Protein AF-A0A960DCV8-F1 (afdb_monomer_lite)

Foldseek 3Di:
DVQVVVQVVVCVVCVVVVDDDQDTDDADDPFADPVQRRDPVVVVVVVVSCVVRVDPDDDDDDD

Structure (mmCIF, N/CA/C/O backbone):
data_AF-A0A960DCV8-F1
#
_entry.id   AF-A0A960DCV8-F1
#
loop_
_atom_site.group_PDB
_atom_site.id
_atom_site.type_symbol
_atom_site.label_atom_id
_atom_site.label_alt_id
_atom_site.label_comp_id
_atom_site.label_asym_id
_atom_site.label_entity_id
_atom_site.label_seq_id
_atom_site.pdbx_PDB_ins_code
_atom_site.Cartn_x
_atom_site.Cartn_y
_atom_site.Cartn_z
_atom_site.occupancy
_atom_site.B_iso_or_equiv
_atom_site.auth_seq_id
_atom_site.auth_comp_id
_atom_site.auth_asym_id
_atom_site.auth_atom_id
_atom_site.pdbx_PDB_model_num
ATOM 1 N N . ALA A 1 1 ? 5.431 -11.924 -12.067 1.00 64.31 1 ALA A N 1
ATOM 2 C CA . ALA A 1 1 ? 6.263 -12.964 -11.440 1.00 64.31 1 ALA A CA 1
ATOM 3 C C . ALA A 1 1 ? 6.978 -12.360 -10.250 1.00 64.31 1 ALA A C 1
ATOM 5 O O . ALA A 1 1 ? 6.607 -12.721 -9.151 1.00 64.31 1 ALA A O 1
ATOM 6 N N . ASP A 1 2 ? 7.889 -11.404 -10.463 1.00 87.31 2 ASP A N 1
ATOM 7 C CA . ASP A 1 2 ? 8.599 -10.749 -9.354 1.00 87.31 2 ASP A CA 1
ATOM 8 C C .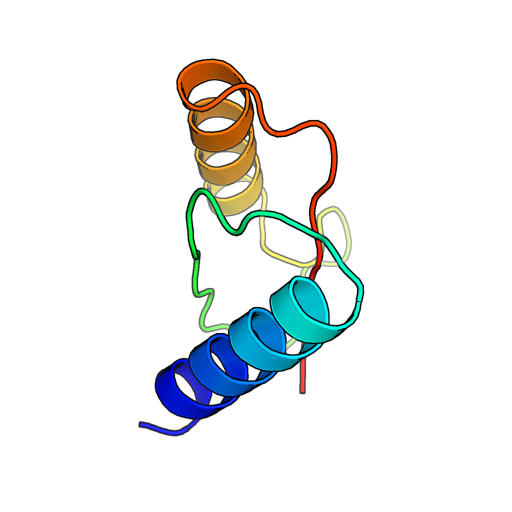 ASP A 1 2 ? 7.661 -9.872 -8.509 1.00 87.31 2 ASP A C 1
ATOM 10 O O . ASP A 1 2 ? 7.365 -10.208 -7.375 1.00 87.31 2 ASP A O 1
ATOM 14 N N . ALA A 1 3 ? 7.013 -8.874 -9.124 1.00 89.69 3 ALA A N 1
ATOM 15 C CA . ALA A 1 3 ? 6.077 -7.984 -8.421 1.00 89.69 3 ALA A CA 1
ATOM 16 C C . ALA A 1 3 ? 4.912 -8.702 -7.706 1.00 89.69 3 ALA A C 1
ATOM 18 O O . ALA A 1 3 ? 4.447 -8.245 -6.669 1.00 89.69 3 ALA A O 1
ATOM 19 N N . ASP A 1 4 ? 4.425 -9.817 -8.259 1.00 92.81 4 ASP A N 1
ATOM 20 C CA . ASP A 1 4 ? 3.369 -10.617 -7.624 1.00 92.81 4 ASP A CA 1
ATOM 21 C C . ASP A 1 4 ? 3.900 -11.360 -6.384 1.00 92.81 4 ASP A C 1
ATOM 23 O O . ASP A 1 4 ? 3.187 -11.491 -5.393 1.00 92.81 4 ASP A O 1
ATOM 27 N N . ALA A 1 5 ? 5.154 -11.829 -6.431 1.00 94.25 5 ALA A N 1
ATOM 28 C CA . ALA A 1 5 ? 5.819 -12.464 -5.299 1.00 94.25 5 ALA A CA 1
ATOM 29 C C . ALA A 1 5 ? 6.149 -11.440 -4.205 1.00 94.25 5 ALA A C 1
ATOM 31 O O . ALA A 1 5 ? 5.823 -11.692 -3.049 1.00 94.25 5 ALA A O 1
ATOM 32 N N . SER A 1 6 ? 6.690 -10.272 -4.570 1.00 94.00 6 SER A N 1
ATOM 33 C CA . SER A 1 6 ? 6.946 -9.172 -3.631 1.00 94.00 6 SER A CA 1
ATOM 34 C C . SER A 1 6 ? 5.660 -8.706 -2.949 1.00 94.00 6 SER A C 1
ATOM 36 O O . SER A 1 6 ? 5.636 -8.518 -1.737 1.00 94.00 6 SER A O 1
ATOM 38 N N . LEU A 1 7 ? 4.551 -8.583 -3.694 1.00 95.69 7 LEU A N 1
ATOM 39 C CA . LEU A 1 7 ? 3.263 -8.208 -3.105 1.00 95.69 7 LEU A CA 1
ATOM 40 C C . LEU A 1 7 ? 2.744 -9.278 -2.132 1.00 95.69 7 LEU A C 1
ATOM 42 O O . LEU A 1 7 ? 2.223 -8.939 -1.071 1.00 95.69 7 LEU A O 1
ATOM 46 N N . ALA A 1 8 ? 2.896 -10.562 -2.472 1.00 95.88 8 ALA A N 1
ATOM 47 C CA . ALA A 1 8 ? 2.511 -11.660 -1.587 1.00 95.88 8 ALA A CA 1
ATOM 48 C C . ALA A 1 8 ? 3.366 -11.703 -0.308 1.00 95.88 8 ALA A C 1
ATOM 50 O O . ALA A 1 8 ? 2.839 -11.949 0.776 1.00 95.88 8 ALA A O 1
ATOM 51 N N . GLU A 1 9 ? 4.668 -11.432 -0.415 1.00 96.44 9 GLU A N 1
ATOM 52 C CA . GLU A 1 9 ? 5.560 -11.307 0.739 1.00 96.44 9 GLU A CA 1
ATOM 53 C C . GLU A 1 9 ? 5.174 -10.113 1.619 1.00 96.44 9 GLU A C 1
ATOM 55 O O . GLU A 1 9 ? 5.017 -10.269 2.830 1.00 96.44 9 GLU A O 1
ATOM 60 N N . LEU A 1 10 ? 4.940 -8.941 1.021 1.00 96.94 10 LEU A N 1
ATOM 61 C CA . LEU A 1 10 ? 4.520 -7.741 1.742 1.00 96.94 10 LEU A CA 1
ATOM 62 C C . LEU A 1 10 ? 3.211 -7.970 2.511 1.00 96.94 10 LEU A C 1
ATOM 64 O O . LEU A 1 10 ? 3.093 -7.557 3.667 1.00 96.94 10 LEU A O 1
ATOM 68 N N . ALA A 1 11 ? 2.252 -8.672 1.901 1.00 97.31 11 ALA A N 1
ATOM 69 C CA . ALA A 1 11 ? 1.012 -9.068 2.560 1.00 97.31 11 ALA A CA 1
ATOM 70 C C . ALA A 1 11 ? 1.279 -9.981 3.770 1.00 97.31 11 ALA A C 1
ATOM 72 O O . ALA A 1 11 ? 0.794 -9.700 4.865 1.00 97.31 11 ALA A O 1
ATOM 73 N N . ALA A 1 12 ? 2.116 -11.012 3.616 1.00 98.00 12 ALA A N 1
ATOM 74 C CA . ALA A 1 12 ? 2.464 -11.922 4.710 1.00 98.00 12 ALA A CA 1
ATOM 75 C C . ALA A 1 12 ? 3.174 -11.209 5.881 1.00 98.00 12 ALA A C 1
ATOM 77 O O . ALA A 1 12 ? 2.939 -11.527 7.054 1.00 98.00 12 ALA A O 1
ATOM 78 N N . LEU A 1 13 ? 4.024 -10.219 5.588 1.00 97.56 13 LEU A N 1
ATOM 79 C CA . LEU A 1 13 ? 4.668 -9.383 6.605 1.00 97.56 13 LEU A CA 1
ATOM 80 C C . LEU A 1 13 ? 3.648 -8.514 7.353 1.00 97.56 13 LEU A C 1
ATOM 82 O O . LEU A 1 13 ? 3.697 -8.442 8.583 1.00 97.56 13 LEU A O 1
ATOM 86 N N . ALA A 1 14 ? 2.708 -7.893 6.636 1.00 97.75 14 ALA A N 1
ATOM 87 C CA . ALA A 1 14 ? 1.647 -7.081 7.231 1.00 97.75 14 ALA A CA 1
ATOM 88 C C . ALA A 1 14 ? 0.720 -7.916 8.132 1.00 97.75 14 ALA A C 1
ATOM 90 O O . ALA A 1 14 ? 0.421 -7.505 9.256 1.00 97.75 14 ALA A O 1
ATOM 91 N N . GLU A 1 15 ? 0.335 -9.114 7.687 1.00 97.62 15 GLU A N 1
ATOM 92 C CA . GLU A 1 15 ? -0.448 -10.069 8.483 1.00 97.62 15 GLU A CA 1
ATOM 93 C C . GLU A 1 15 ? 0.295 -10.494 9.753 1.00 97.62 15 GLU A C 1
ATOM 95 O O . GLU A 1 15 ? -0.269 -10.489 10.848 1.00 97.62 15 GLU A O 1
ATOM 100 N N . THR A 1 16 ? 1.596 -10.781 9.644 1.00 98.12 16 THR A N 1
ATOM 101 C CA . THR A 1 16 ? 2.441 -11.115 10.804 1.00 98.12 16 THR A CA 1
ATOM 102 C C . THR A 1 16 ? 2.548 -9.948 11.793 1.00 98.12 16 THR A C 1
ATOM 104 O O . THR A 1 16 ? 2.639 -10.163 13.002 1.00 98.12 16 THR A O 1
ATOM 107 N N . ALA A 1 17 ? 2.498 -8.708 11.300 1.00 97.38 17 ALA A N 1
ATOM 108 C CA . ALA A 1 17 ? 2.449 -7.501 12.120 1.00 97.38 17 ALA A CA 1
ATOM 109 C C . ALA A 1 17 ? 1.055 -7.219 12.723 1.00 97.38 17 ALA A C 1
ATOM 111 O O . ALA A 1 17 ? 0.896 -6.243 13.456 1.00 97.38 17 ALA A O 1
ATOM 112 N N . GLY A 1 18 ? 0.057 -8.069 12.454 1.00 97.50 18 GLY A N 1
ATOM 113 C CA . GLY A 1 18 ? -1.298 -7.967 12.997 1.00 97.50 18 GLY A CA 1
ATOM 114 C C . GLY A 1 18 ? -2.262 -7.127 12.159 1.00 97.50 18 GLY A C 1
ATOM 115 O O . GLY A 1 18 ? -3.316 -6.752 12.667 1.00 97.50 18 GLY A O 1
ATOM 116 N N . SER A 1 19 ? -1.914 -6.816 10.908 1.00 97.69 19 SER A N 1
ATOM 117 C CA . SER A 1 19 ? -2.814 -6.128 9.974 1.00 97.69 19 SER A CA 1
ATOM 118 C C . SER A 1 19 ? -3.712 -7.124 9.237 1.00 97.69 19 SER A C 1
ATOM 120 O O . SER A 1 19 ? -3.317 -8.259 8.990 1.00 97.69 19 SER A O 1
ATOM 122 N N . GLU A 1 20 ? -4.904 -6.688 8.837 1.00 97.75 20 GLU A N 1
ATOM 123 C CA . GLU A 1 20 ? -5.746 -7.407 7.875 1.00 97.75 20 GLU A CA 1
ATOM 124 C C . GLU A 1 20 ? -5.514 -6.821 6.476 1.00 97.75 20 GLU A C 1
ATOM 126 O O . GLU A 1 20 ? -5.650 -5.613 6.273 1.00 97.75 20 GLU A O 1
ATOM 131 N N . VAL A 1 21 ? -5.140 -7.658 5.504 1.00 97.44 21 VAL A N 1
ATOM 132 C CA . VAL A 1 21 ? -4.891 -7.209 4.126 1.00 97.44 21 VAL A CA 1
ATOM 133 C C . VAL A 1 21 ? -6.195 -7.253 3.334 1.00 97.44 21 VAL A C 1
ATOM 135 O O . VAL A 1 21 ? -6.710 -8.326 3.030 1.00 97.44 21 VAL A O 1
ATOM 138 N N . LEU A 1 22 ? -6.727 -6.075 2.995 1.00 97.56 22 LEU A N 1
ATOM 139 C CA . LEU A 1 22 ? -8.029 -5.949 2.328 1.00 97.56 22 LEU A CA 1
ATOM 140 C C . LEU A 1 22 ? -7.950 -6.007 0.795 1.00 97.56 22 LEU A C 1
ATOM 142 O O . LEU A 1 22 ? -8.870 -6.514 0.162 1.00 97.56 22 LEU A O 1
ATOM 146 N N . GLU A 1 23 ? -6.892 -5.458 0.193 1.00 96.56 23 GLU A N 1
ATOM 147 C CA . GLU A 1 23 ? -6.706 -5.409 -1.264 1.00 96.56 23 GLU A CA 1
ATOM 148 C C . GLU A 1 23 ? -5.227 -5.183 -1.616 1.00 96.56 23 GLU A C 1
ATOM 150 O O . GLU A 1 23 ? -4.489 -4.570 -0.840 1.00 96.56 23 GLU A O 1
ATOM 155 N N . GLY A 1 24 ? -4.797 -5.643 -2.797 1.00 95.06 24 GLY A N 1
ATOM 156 C CA . GLY A 1 24 ? -3.431 -5.478 -3.297 1.00 95.06 24 GLY A CA 1
ATOM 157 C C . GLY A 1 24 ? -3.381 -4.840 -4.686 1.00 95.06 24 GLY A C 1
ATOM 158 O O . GLY A 1 24 ? -4.063 -5.276 -5.609 1.00 95.06 24 GLY A O 1
ATOM 159 N N . LEU A 1 25 ? -2.533 -3.821 -4.869 1.00 95.50 25 LEU A N 1
ATOM 160 C CA . LEU A 1 25 ? -2.370 -3.121 -6.148 1.00 95.50 25 LEU A CA 1
ATOM 161 C C . LEU A 1 25 ? -0.918 -3.1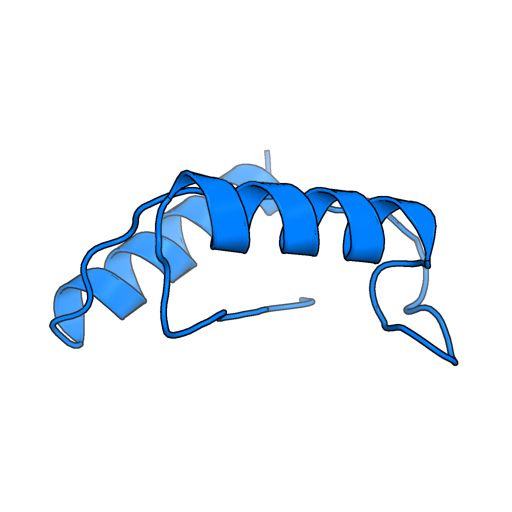70 -6.623 1.00 95.50 25 LEU A C 1
ATOM 163 O O . LEU A 1 25 ? 0.002 -2.868 -5.869 1.00 95.50 25 LEU A O 1
ATOM 167 N N . ILE A 1 26 ? -0.720 -3.471 -7.908 1.00 94.56 26 ILE A N 1
ATOM 168 C CA . ILE A 1 26 ? 0.598 -3.444 -8.556 1.00 94.56 26 ILE A CA 1
ATOM 169 C C . ILE A 1 26 ? 0.664 -2.271 -9.532 1.00 94.56 26 ILE A C 1
ATOM 171 O O . ILE A 1 26 ? -0.255 -2.045 -10.327 1.00 94.56 26 ILE A O 1
ATOM 175 N N . GLN A 1 27 ? 1.791 -1.559 -9.514 1.00 93.81 27 GLN A N 1
ATOM 176 C CA . GLN A 1 27 ? 2.126 -0.550 -10.511 1.00 93.81 27 GLN A CA 1
ATOM 177 C C . GLN A 1 27 ? 3.458 -0.874 -11.183 1.00 93.81 27 GLN A C 1
ATOM 179 O O . GLN A 1 27 ? 4.479 -1.001 -10.519 1.00 93.81 27 GLN A O 1
ATOM 184 N N . ARG A 1 28 ? 3.458 -0.971 -12.518 1.00 91.62 28 ARG A N 1
ATOM 185 C CA . ARG A 1 28 ? 4.676 -1.211 -13.307 1.00 91.62 28 ARG A CA 1
ATOM 186 C C . ARG A 1 28 ? 5.141 0.088 -13.950 1.00 91.62 28 ARG A C 1
ATOM 188 O O . ARG A 1 28 ? 4.441 0.634 -14.803 1.00 91.62 28 ARG A O 1
ATOM 195 N N . ARG A 1 29 ? 6.309 0.586 -13.540 1.00 88.56 29 ARG A N 1
ATOM 196 C CA . ARG A 1 29 ? 6.900 1.826 -14.058 1.00 88.56 29 ARG A CA 1
ATOM 197 C C . ARG A 1 29 ? 8.413 1.831 -13.832 1.00 88.56 29 ARG A C 1
ATOM 199 O O . ARG A 1 29 ? 8.864 1.400 -12.783 1.00 88.56 29 ARG A O 1
ATOM 206 N N . ASP A 1 30 ? 9.178 2.386 -14.772 1.00 88.38 30 ASP A N 1
ATOM 207 C CA . ASP A 1 30 ? 10.654 2.335 -14.729 1.00 88.38 30 ASP A CA 1
ATOM 208 C C . ASP A 1 30 ? 11.298 3.214 -13.641 1.00 88.38 30 ASP A C 1
ATOM 210 O O . ASP A 1 30 ? 12.436 2.990 -13.239 1.00 88.38 30 ASP A O 1
ATOM 214 N N . LYS A 1 31 ? 10.619 4.284 -13.217 1.00 90.00 31 LYS A N 1
ATOM 215 C CA . LYS A 1 31 ? 11.097 5.245 -12.203 1.00 90.00 31 LYS A CA 1
ATOM 216 C C . LYS A 1 31 ? 9.901 5.820 -11.476 1.00 90.00 31 LYS A C 1
ATOM 218 O O . LYS A 1 31 ? 8.969 6.134 -12.194 1.00 90.00 31 LYS A O 1
ATOM 223 N N . PRO A 1 32 ? 9.894 6.0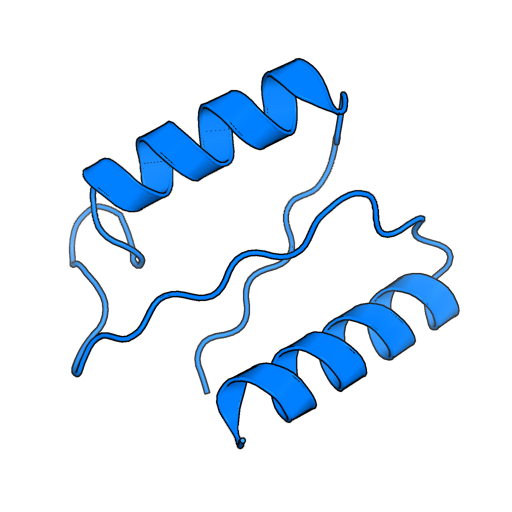94 -10.168 1.00 93.56 32 PRO A N 1
ATOM 224 C CA . PRO A 1 32 ? 8.732 6.668 -9.484 1.00 93.56 32 PRO A CA 1
ATOM 225 C C . PRO A 1 32 ? 8.269 8.023 -10.026 1.00 93.56 32 PRO A C 1
ATOM 227 O O . PRO A 1 32 ? 9.061 8.795 -10.574 1.00 93.56 32 PRO A O 1
ATOM 230 N N . ASP A 1 33 ? 6.972 8.309 -9.906 1.00 94.44 33 ASP A N 1
ATOM 231 C CA . ASP A 1 33 ? 6.396 9.608 -10.254 1.00 94.44 33 ASP A CA 1
ATOM 232 C C . ASP A 1 33 ? 6.835 10.693 -9.266 1.00 94.44 33 ASP A C 1
ATOM 234 O O . ASP A 1 33 ? 6.630 10.509 -8.068 1.00 94.44 33 ASP A O 1
ATOM 238 N N . PRO A 1 34 ? 7.374 11.840 -9.721 1.00 95.00 34 PRO A N 1
ATOM 239 C CA . PRO A 1 34 ? 7.839 12.879 -8.804 1.00 95.00 34 PRO A CA 1
ATOM 240 C C . PRO A 1 34 ? 6.744 13.448 -7.897 1.00 95.00 34 PRO A C 1
ATOM 242 O O . PRO A 1 34 ? 7.050 13.948 -6.821 1.00 95.00 34 PRO A O 1
ATOM 245 N N . SER A 1 35 ? 5.483 13.414 -8.339 1.00 95.69 35 SER A N 1
ATOM 246 C CA . SER A 1 35 ? 4.361 14.003 -7.604 1.00 95.69 35 SER A CA 1
ATOM 247 C C . SER A 1 35 ? 3.601 12.995 -6.747 1.00 95.69 35 SER A C 1
ATOM 249 O O . SER A 1 35 ? 3.0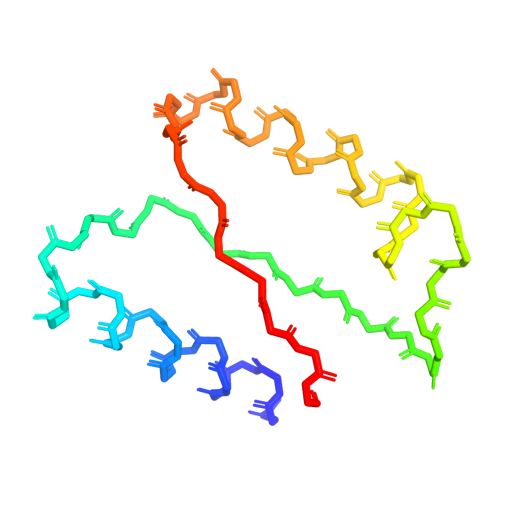95 13.351 -5.688 1.00 95.69 35 SER A O 1
ATOM 251 N N . THR A 1 36 ? 3.498 11.746 -7.203 1.00 95.12 36 THR A N 1
ATOM 252 C CA . THR A 1 36 ? 2.585 10.749 -6.614 1.00 95.12 36 THR A CA 1
ATOM 253 C C . THR A 1 36 ? 3.224 9.389 -6.368 1.00 95.12 36 THR A C 1
ATOM 255 O O . THR A 1 36 ? 2.532 8.498 -5.892 1.00 95.12 36 THR A O 1
ATOM 258 N N . TYR A 1 37 ? 4.508 9.205 -6.690 1.00 92.94 37 TYR A N 1
ATOM 259 C CA . TYR A 1 37 ? 5.249 7.936 -6.663 1.00 92.94 37 TYR A CA 1
ATOM 260 C C . TYR A 1 37 ? 4.724 6.866 -7.647 1.00 92.94 37 TYR A C 1
ATOM 262 O O . TYR A 1 37 ? 5.472 6.388 -8.498 1.00 92.94 37 TYR A O 1
ATOM 270 N N . ILE A 1 38 ? 3.423 6.573 -7.628 1.00 94.25 38 ILE A N 1
ATOM 271 C CA . ILE A 1 38 ? 2.727 5.576 -8.462 1.00 94.25 38 ILE A CA 1
ATOM 272 C C . ILE A 1 38 ? 2.065 6.160 -9.724 1.00 94.25 38 ILE A C 1
ATOM 274 O O . ILE A 1 38 ? 1.692 5.411 -10.628 1.00 94.25 38 ILE A O 1
ATOM 278 N N . GLY A 1 39 ? 1.954 7.487 -9.837 1.00 96.25 39 GLY A N 1
ATOM 279 C CA . GLY A 1 39 ? 1.245 8.177 -10.922 1.00 96.25 39 GLY A CA 1
ATOM 280 C C . GLY A 1 39 ? -0.199 8.531 -10.550 1.00 96.25 39 GLY A C 1
ATOM 281 O O . GLY A 1 39 ? -0.872 7.796 -9.830 1.00 96.25 39 GLY A O 1
ATOM 282 N N . SER A 1 40 ? -0.701 9.655 -11.072 1.00 96.38 40 SER A N 1
ATOM 283 C CA . SER A 1 40 ? -1.998 10.230 -10.679 1.00 96.38 40 SER A CA 1
ATOM 284 C C . SER A 1 40 ? -3.197 9.309 -10.921 1.00 96.38 40 SER A C 1
ATOM 286 O O . SER A 1 40 ? -4.088 9.252 -10.080 1.00 96.38 40 SER A O 1
ATOM 288 N N . GLY A 1 41 ? -3.213 8.555 -12.025 1.00 97.00 41 GLY A N 1
ATOM 289 C CA . GLY A 1 41 ? -4.284 7.593 -12.309 1.00 97.00 41 GLY A CA 1
ATOM 290 C C . GLY A 1 41 ? -4.325 6.448 -11.295 1.00 97.00 41 GLY A C 1
ATOM 291 O O . GLY A 1 41 ? -5.372 6.167 -10.721 1.00 97.00 41 GLY A O 1
ATOM 292 N N . LYS A 1 42 ? -3.166 5.849 -10.992 1.00 96.44 42 LYS A N 1
ATOM 293 C CA . LYS A 1 42 ? -3.072 4.776 -9.992 1.00 96.44 42 LYS A CA 1
ATOM 294 C C . LYS A 1 42 ? -3.355 5.294 -8.576 1.00 96.44 42 LYS A C 1
ATOM 296 O O . LYS A 1 42 ? -3.949 4.584 -7.777 1.00 96.44 42 LYS A O 1
ATOM 301 N N . ALA A 1 43 ? -3.001 6.544 -8.275 1.00 96.94 43 ALA A N 1
ATOM 302 C CA . ALA A 1 43 ? -3.357 7.184 -7.010 1.00 96.94 43 ALA A CA 1
ATOM 303 C C . ALA A 1 43 ? -4.878 7.390 -6.854 1.00 96.94 43 ALA A C 1
ATOM 305 O O . ALA A 1 43 ? -5.406 7.254 -5.752 1.00 96.94 43 ALA A O 1
ATOM 306 N N . GLN A 1 44 ? -5.595 7.693 -7.942 1.00 98.06 44 GLN A N 1
ATOM 307 C CA . GLN A 1 44 ? -7.060 7.764 -7.926 1.00 98.06 44 GLN A CA 1
ATOM 308 C C . GLN A 1 44 ? -7.693 6.383 -7.731 1.00 98.06 44 GLN A C 1
ATOM 310 O O . GLN A 1 44 ? -8.575 6.248 -6.889 1.00 98.06 44 GLN A O 1
ATOM 315 N N . GLU A 1 45 ? -7.193 5.363 -8.430 1.00 97.69 45 GLU A N 1
ATOM 316 C CA . GLU A 1 45 ? -7.615 3.966 -8.254 1.00 97.69 45 GLU A CA 1
ATOM 317 C C . GLU A 1 45 ? -7.411 3.497 -6.802 1.00 97.69 45 GLU A C 1
ATOM 319 O O . GLU A 1 45 ? -8.340 2.997 -6.174 1.00 97.69 45 GLU A O 1
ATOM 324 N N . LEU A 1 46 ? -6.234 3.758 -6.219 1.00 97.50 46 LEU A N 1
ATOM 325 C CA . LEU A 1 46 ? -5.945 3.468 -4.811 1.00 97.50 46 LEU A CA 1
ATOM 326 C C . LEU A 1 46 ? -6.938 4.165 -3.871 1.00 97.50 46 LEU A C 1
ATOM 328 O O . LEU A 1 46 ? -7.432 3.552 -2.927 1.00 97.50 46 LEU A O 1
ATOM 332 N N . ARG A 1 47 ? -7.262 5.438 -4.129 1.00 97.69 47 ARG A N 1
ATOM 333 C CA . ARG A 1 47 ? -8.259 6.172 -3.340 1.00 97.69 47 ARG A CA 1
ATOM 334 C C . ARG A 1 47 ? -9.632 5.501 -3.407 1.00 97.69 47 ARG A C 1
ATOM 336 O O . ARG A 1 47 ? -10.316 5.441 -2.390 1.00 97.69 47 ARG A O 1
ATOM 343 N N . GLU A 1 48 ? -10.062 5.055 -4.581 1.00 98.38 48 GLU A N 1
ATOM 344 C CA . GLU A 1 48 ? -11.349 4.372 -4.747 1.00 98.38 48 GLU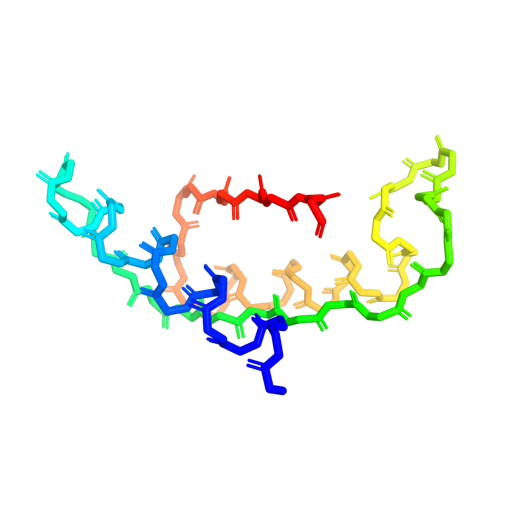 A CA 1
ATOM 345 C C . GLU A 1 48 ? -11.385 3.049 -3.983 1.00 98.38 48 GLU A C 1
ATOM 347 O O . GLU A 1 48 ? -12.357 2.798 -3.273 1.00 98.38 48 GLU A O 1
ATOM 352 N N . VAL A 1 49 ? -10.304 2.267 -4.046 1.00 98.00 49 VAL A N 1
ATOM 353 C CA . VAL A 1 49 ? -10.154 1.030 -3.268 1.00 98.00 49 VAL A CA 1
ATOM 354 C C . VAL A 1 49 ? -10.258 1.312 -1.775 1.00 98.00 49 VAL A C 1
ATOM 356 O O . VAL A 1 49 ? -11.088 0.705 -1.111 1.00 98.00 49 VAL A O 1
ATOM 359 N N . VAL A 1 50 ? -9.492 2.272 -1.251 1.00 98.19 50 VAL A N 1
ATOM 360 C CA . VAL A 1 50 ? -9.526 2.643 0.174 1.00 98.19 50 VAL A CA 1
ATOM 361 C C . VAL A 1 50 ? -10.936 3.036 0.622 1.00 98.19 50 VAL A C 1
ATOM 363 O O . VAL A 1 50 ? -11.400 2.596 1.670 1.00 98.19 50 VAL A O 1
ATOM 366 N N . LEU A 1 51 ? -11.649 3.835 -0.177 1.00 98.19 51 LEU A N 1
ATOM 367 C CA . LEU A 1 51 ? -13.023 4.236 0.141 1.00 98.19 51 LEU A CA 1
ATOM 368 C C . LEU A 1 51 ? -14.013 3.066 0.086 1.00 98.19 51 LEU A C 1
ATOM 370 O O . LEU A 1 51 ? -14.982 3.066 0.841 1.00 98.19 51 LEU A O 1
ATOM 374 N N . ALA A 1 52 ? -13.797 2.105 -0.811 1.00 98.25 52 ALA A N 1
ATOM 375 C CA . ALA A 1 52 ? -14.666 0.946 -0.975 1.00 98.25 52 ALA A CA 1
ATOM 376 C C . ALA A 1 52 ? -14.434 -0.122 0.104 1.00 98.25 52 ALA A C 1
ATOM 378 O O . ALA A 1 52 ? -15.397 -0.717 0.584 1.00 98.25 52 ALA A O 1
ATOM 379 N N . THR A 1 53 ? -13.177 -0.361 0.484 1.00 97.75 53 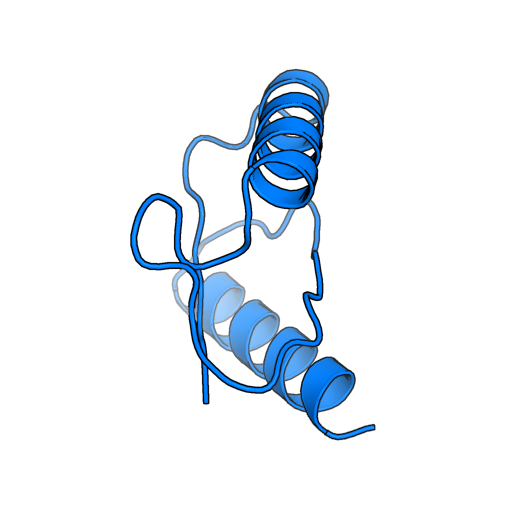THR A N 1
ATOM 380 C CA . THR A 1 53 ? -12.797 -1.382 1.471 1.00 97.75 53 THR A CA 1
ATOM 381 C C . THR A 1 53 ? -12.839 -0.859 2.902 1.00 97.75 53 THR A C 1
ATOM 383 O O . THR A 1 53 ? -13.013 -1.641 3.831 1.00 97.75 53 THR A O 1
ATOM 386 N N . GLY A 1 54 ? -12.703 0.456 3.094 1.00 97.38 54 GLY A N 1
ATOM 387 C CA . GLY A 1 54 ? -12.568 1.060 4.416 1.00 97.38 54 GLY A CA 1
ATOM 388 C C . GLY A 1 54 ? -11.173 0.899 5.024 1.00 97.38 54 GLY A C 1
ATOM 389 O O . GLY A 1 54 ? -11.043 1.032 6.238 1.00 97.38 54 GLY A O 1
ATOM 390 N N . ALA A 1 55 ? -10.146 0.617 4.214 1.00 97.69 55 ALA A N 1
ATOM 391 C CA . ALA A 1 55 ? -8.765 0.530 4.685 1.00 97.69 55 ALA A CA 1
ATOM 392 C C . ALA A 1 55 ? -8.334 1.824 5.401 1.00 97.69 55 ALA A C 1
ATOM 394 O O . ALA A 1 55 ? -8.512 2.925 4.880 1.00 97.69 55 ALA A O 1
ATOM 395 N N . ASP A 1 56 ? -7.729 1.699 6.582 1.00 97.06 56 ASP A N 1
ATOM 396 C CA . ASP A 1 56 ? -7.192 2.841 7.340 1.00 97.06 56 ASP A CA 1
ATOM 397 C C . ASP A 1 56 ? -5.697 3.090 7.085 1.00 97.06 56 ASP A C 1
ATOM 399 O O . ASP A 1 56 ? -5.189 4.183 7.346 1.00 97.06 56 ASP A O 1
ATOM 403 N N . THR A 1 57 ? -5.013 2.092 6.526 1.00 96.38 57 THR A N 1
ATOM 404 C CA . THR A 1 57 ? -3.569 2.071 6.320 1.00 96.38 57 THR A CA 1
ATOM 405 C C . THR A 1 57 ? -3.259 1.584 4.911 1.00 96.38 57 THR A C 1
ATOM 407 O O . THR A 1 57 ? -3.832 0.610 4.427 1.00 96.38 57 THR A O 1
ATOM 410 N N . VAL A 1 58 ? -2.320 2.263 4.251 1.00 96.38 58 VAL A N 1
ATOM 411 C CA . VAL A 1 58 ? -1.757 1.845 2.964 1.00 96.38 58 VAL A CA 1
ATOM 412 C C . VAL A 1 58 ? -0.271 1.587 3.161 1.00 96.38 58 VAL A C 1
ATOM 414 O O . VAL A 1 58 ? 0.455 2.467 3.624 1.00 96.38 58 VAL A O 1
ATOM 417 N N . ILE A 1 59 ? 0.173 0.389 2.788 1.00 95.06 59 ILE A N 1
ATOM 418 C CA . ILE A 1 59 ? 1.580 -0.011 2.796 1.00 95.06 59 ILE A CA 1
ATOM 419 C C . ILE A 1 59 ? 2.030 -0.092 1.340 1.00 95.06 59 ILE A C 1
ATOM 421 O O . ILE A 1 59 ? 1.398 -0.764 0.528 1.00 95.06 59 ILE A O 1
ATOM 425 N N . CYS A 1 60 ? 3.108 0.615 1.012 1.00 93.62 60 CYS A N 1
ATOM 426 C CA . CYS A 1 60 ? 3.692 0.621 -0.323 1.00 93.62 60 CYS A CA 1
ATOM 427 C C . CYS A 1 60 ? 5.144 0.169 -0.238 1.00 93.62 60 CYS A C 1
ATOM 429 O O . CYS A 1 60 ? 5.874 0.623 0.643 1.00 93.62 60 CYS A O 1
ATOM 431 N N . ASP A 1 61 ? 5.552 -0.640 -1.207 1.00 92.12 61 ASP A N 1
ATOM 432 C CA . ASP A 1 61 ? 6.943 -0.993 -1.455 1.00 92.12 61 ASP A CA 1
ATOM 433 C C . ASP A 1 61 ? 7.276 -0.754 -2.934 1.00 92.12 61 ASP A C 1
ATOM 435 O O . ASP A 1 61 ? 6.383 -0.758 -3.789 1.00 92.12 61 ASP A O 1
ATOM 439 N N . GLY A 1 62 ? 8.539 -0.457 -3.222 1.00 84.19 62 GLY A N 1
ATOM 440 C CA . GLY A 1 62 ? 8.997 -0.083 -4.558 1.00 84.19 62 GLY A CA 1
ATOM 441 C C . GLY A 1 62 ? 10.405 -0.551 -4.885 1.00 84.19 62 GLY A C 1
ATOM 442 O O . GLY A 1 62 ? 11.105 0.151 -5.621 1.00 84.19 62 GLY A O 1
ATOM 443 N N . GLU A 1 63 ? 10.808 -1.691 -4.319 1.00 64.56 63 GLU A N 1
ATOM 444 C CA . GLU A 1 63 ? 11.859 -2.529 -4.911 1.00 64.56 63 GLU A CA 1
ATOM 445 C C . GLU A 1 63 ? 11.528 -2.943 -6.356 1.00 64.56 63 GLU A C 1
ATOM 447 O O . GLU A 1 63 ? 10.345 -3.225 -6.670 1.00 64.56 63 GLU A O 1
#

Radius of gyration: 12.1 Å; chains: 1; bounding box: 26×27×28 Å

pLDDT: mean 94.46, std 6.2, range [64.31, 98.38]

Sequence (63 aa):
ADADASLAELAALAETAGSEVLEGLIQRRDKPDPSTYIGSGKAQELREVVLATGADTVICDGE

Secondary structure (DSSP, 8-state):
-HHHHHHHHHHHHHHHTT-----------SS-BTTTBS-HHHHHHHHHHHHHHT-S-------